Protein AF-A0A2P5CYZ2-F1 (afdb_monomer_lite)

Secondary structure (DSSP, 8-state):
--GGGG-SS---PPPPGGGGHHHHHHHHHHHHHTTTS--------S--S---------TT---TTS--TTHHHHHHHHH----SSHHHHHHHHHHHTTT-

Foldseek 3Di:
DPVVVPDPDDDDDDDPVVVCVVVVVVVVVCVVVPDDDDDPDDPPDPPPPPPPPPVPPPPPPPPPPDCDPCVQLVCCVPPVDADPDPVRRVVSVVVNVVVD

Radius of gyration: 21.6 Å; chains: 1; bounding box: 48×38×39 Å

Structure (mmCIF, N/CA/C/O backbone):
data_AF-A0A2P5CYZ2-F1
#
_entry.id   AF-A0A2P5CYZ2-F1
#
loop_
_atom_site.group_PDB
_atom_site.id
_atom_site.type_symbol
_atom_site.label_atom_id
_atom_site.label_alt_id
_atom_site.label_comp_id
_atom_site.label_asym_id
_atom_site.label_entity_id
_atom_site.label_seq_id
_atom_site.pdbx_PDB_ins_code
_atom_site.Cartn_x
_atom_site.Cartn_y
_atom_site.Cartn_z
_atom_site.occupancy
_atom_site.B_iso_or_equiv
_atom_site.auth_seq_id
_atom_site.auth_comp_id
_atom_site.auth_asym_id
_atom_site.auth_atom_id
_atom_site.pdbx_PDB_model_num
ATOM 1 N N . MET A 1 1 ? 3.279 -15.937 -10.581 1.00 53.25 1 MET A N 1
ATOM 2 C CA . MET A 1 1 ? 2.651 -15.736 -11.910 1.00 53.25 1 MET A CA 1
ATOM 3 C C . MET A 1 1 ? 1.202 -15.231 -11.821 1.00 53.25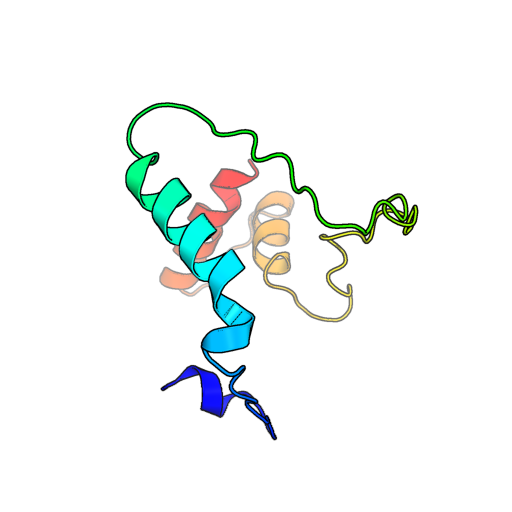 1 MET A C 1
ATOM 5 O O . MET A 1 1 ? 0.559 -15.107 -12.849 1.00 53.25 1 MET A O 1
ATOM 9 N N . GLU A 1 2 ? 0.707 -14.875 -10.629 1.00 57.12 2 GLU A N 1
ATOM 10 C CA . GLU A 1 2 ? -0.708 -14.546 -10.373 1.00 57.12 2 GLU A CA 1
ATOM 11 C C . GLU A 1 2 ? -1.085 -13.097 -10.753 1.00 57.12 2 GLU A C 1
ATOM 13 O O . GLU A 1 2 ? -2.180 -12.842 -11.232 1.00 57.12 2 GLU A O 1
ATOM 18 N N . ALA A 1 3 ? -0.140 -12.150 -10.667 1.00 61.75 3 ALA A N 1
ATOM 19 C CA . ALA A 1 3 ? -0.388 -10.731 -10.959 1.00 61.75 3 ALA A CA 1
ATOM 20 C C . ALA A 1 3 ? -0.676 -10.420 -12.442 1.00 61.75 3 ALA A C 1
ATOM 22 O O . ALA A 1 3 ? -1.296 -9.408 -12.751 1.00 61.75 3 ALA A O 1
ATOM 23 N N . LYS A 1 4 ? -0.252 -11.290 -13.368 1.00 60.75 4 LYS A N 1
ATOM 24 C CA . LYS A 1 4 ? -0.442 -11.091 -14.816 1.00 60.75 4 LYS A CA 1
ATOM 25 C C . LYS A 1 4 ? -1.903 -11.232 -15.250 1.00 60.75 4 LYS A C 1
ATOM 27 O O . LYS A 1 4 ? -2.275 -10.673 -16.271 1.00 60.75 4 LYS A O 1
ATOM 32 N N . ALA A 1 5 ? -2.724 -11.941 -14.473 1.00 67.38 5 ALA A N 1
ATOM 33 C CA . ALA A 1 5 ? -4.126 -12.201 -14.797 1.00 67.38 5 ALA A CA 1
ATOM 34 C C . ALA A 1 5 ? -5.033 -10.962 -14.662 1.00 67.38 5 ALA A C 1
ATOM 36 O O . ALA A 1 5 ? -6.156 -10.971 -15.155 1.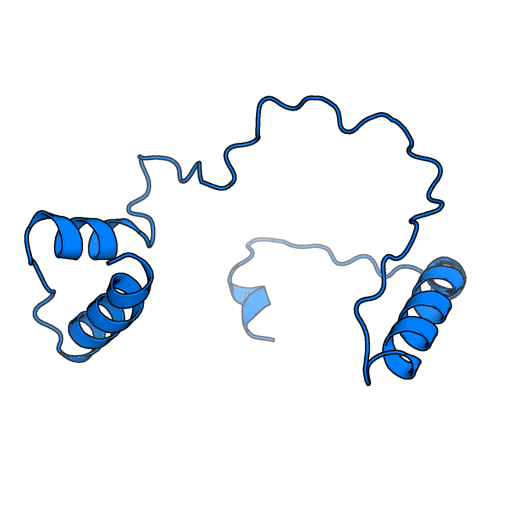00 67.38 5 ALA A O 1
ATOM 37 N N . HIS A 1 6 ? -4.556 -9.901 -14.002 1.00 73.56 6 HIS A N 1
ATOM 38 C CA . HIS A 1 6 ? -5.320 -8.671 -13.779 1.00 73.56 6 HIS A CA 1
ATOM 39 C C . HIS A 1 6 ? -5.095 -7.596 -14.848 1.00 73.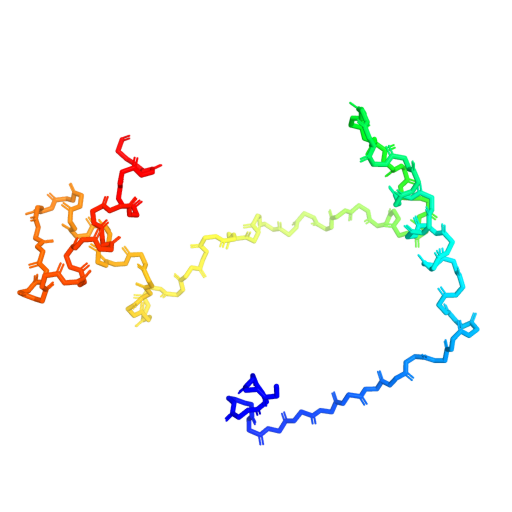56 6 HIS A C 1
ATOM 41 O O . HIS A 1 6 ? -5.807 -6.594 -14.857 1.00 73.56 6 HIS A O 1
ATOM 47 N N . PHE A 1 7 ? -4.129 -7.786 -15.749 1.00 76.25 7 PHE A N 1
ATOM 48 C CA . PHE A 1 7 ? -3.832 -6.833 -16.815 1.00 76.25 7 PHE A CA 1
ATOM 49 C C . PHE A 1 7 ? -4.391 -7.351 -18.141 1.00 76.25 7 PHE A C 1
ATOM 51 O O . PHE A 1 7 ? -4.076 -8.464 -18.552 1.00 76.25 7 PHE A O 1
ATOM 58 N N . GLY A 1 8 ? -5.220 -6.544 -18.815 1.00 82.62 8 GL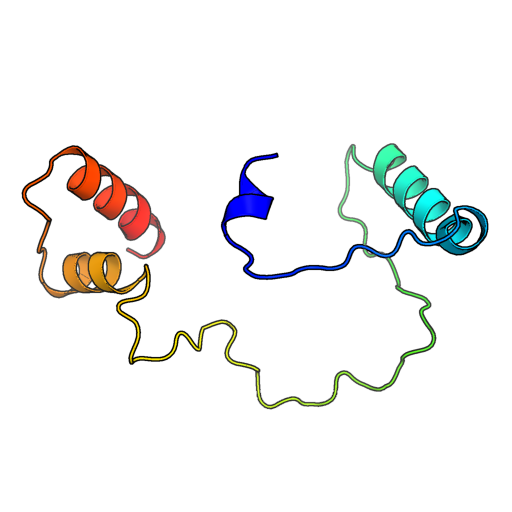Y A N 1
ATOM 59 C CA . GLY A 1 8 ? -5.827 -6.919 -20.100 1.00 82.62 8 GLY A CA 1
ATOM 60 C C . GLY A 1 8 ? -4.803 -7.104 -21.227 1.00 82.62 8 GLY A C 1
ATOM 61 O O . GLY A 1 8 ? -4.925 -8.027 -22.025 1.00 82.62 8 GLY A O 1
ATOM 62 N N . SER A 1 9 ? -3.762 -6.271 -21.258 1.00 82.38 9 SER A N 1
ATOM 63 C CA . SER A 1 9 ? -2.577 -6.432 -22.106 1.00 82.38 9 SER A CA 1
ATOM 64 C C . SER A 1 9 ? -1.385 -5.772 -21.423 1.00 82.38 9 SER A C 1
ATOM 66 O O . SER A 1 9 ? -1.533 -4.694 -20.844 1.00 82.38 9 SER A O 1
ATOM 68 N N . PHE A 1 10 ? -0.212 -6.393 -21.487 1.00 81.19 10 PHE A N 1
ATOM 69 C CA . PHE A 1 10 ? 1.025 -5.805 -20.984 1.00 81.19 10 PHE A CA 1
ATOM 70 C C . PHE A 1 10 ? 2.203 -6.275 -21.835 1.00 81.19 10 PHE A C 1
ATOM 72 O O . PHE A 1 10 ? 2.246 -7.437 -22.237 1.00 81.19 10 PHE A O 1
ATOM 79 N N . ASP A 1 11 ? 3.171 -5.385 -22.025 1.00 83.75 11 ASP A N 1
ATOM 80 C CA . ASP A 1 11 ? 4.455 -5.691 -22.643 1.00 83.75 11 ASP A CA 1
ATOM 81 C C . ASP A 1 11 ? 5.560 -5.537 -21.598 1.00 83.75 11 ASP A C 1
ATOM 83 O O . ASP A 1 11 ? 5.536 -4.631 -20.762 1.00 83.75 11 ASP A O 1
ATOM 87 N N . ILE A 1 12 ? 6.510 -6.471 -21.607 1.00 83.56 12 ILE A N 1
ATOM 88 C CA . ILE A 1 12 ? 7.694 -6.431 -20.748 1.00 83.56 12 ILE A CA 1
ATOM 89 C C . ILE A 1 12 ? 8.898 -6.312 -21.665 1.00 83.56 12 ILE A C 1
ATOM 91 O O . ILE A 1 12 ? 9.227 -7.258 -22.379 1.00 83.56 12 ILE A O 1
ATOM 95 N N . GLU A 1 13 ? 9.576 -5.175 -21.600 1.00 86.00 13 GLU A N 1
ATOM 96 C CA . GLU A 1 13 ? 10.856 -4.987 -22.267 1.00 86.00 13 GLU A CA 1
ATOM 97 C C . GLU A 1 13 ? 11.991 -5.288 -21.292 1.00 86.00 13 GLU A C 1
ATOM 99 O O . GLU A 1 13 ? 12.073 -4.726 -20.197 1.00 86.00 13 GLU A O 1
ATOM 104 N N . GLN A 1 14 ? 12.868 -6.211 -21.682 1.00 82.50 14 GLN A N 1
ATOM 105 C CA . GLN A 1 14 ? 14.059 -6.514 -20.905 1.00 82.50 14 GLN A CA 1
ATOM 106 C C . GLN A 1 14 ? 15.173 -5.543 -21.290 1.00 82.50 14 GLN A C 1
ATOM 108 O O . GLN A 1 14 ? 15.598 -5.495 -22.443 1.00 82.50 14 GLN A O 1
ATOM 113 N N . ILE A 1 15 ? 15.680 -4.805 -20.306 1.00 83.31 15 ILE A N 1
ATOM 114 C CA . ILE A 1 15 ? 16.847 -3.946 -20.496 1.00 83.31 15 ILE A CA 1
ATOM 115 C C . ILE A 1 15 ? 18.099 -4.841 -20.598 1.00 83.31 15 ILE A C 1
ATOM 117 O O . ILE A 1 15 ? 18.285 -5.707 -19.733 1.00 83.31 15 ILE A O 1
ATOM 121 N N . PRO A 1 16 ? 18.962 -4.660 -21.620 1.00 88.56 16 PRO A N 1
ATOM 122 C CA . PRO A 1 16 ? 20.235 -5.368 -21.718 1.00 88.56 16 PRO A CA 1
ATOM 123 C C . PRO A 1 16 ? 21.080 -5.190 -20.457 1.00 88.56 16 PRO A C 1
ATOM 125 O O . PRO A 1 16 ? 21.139 -4.105 -19.871 1.00 88.56 16 PRO A O 1
ATOM 128 N N . LYS A 1 17 ? 21.765 -6.254 -20.038 1.00 79.50 17 LYS A N 1
ATOM 129 C CA . LYS A 1 17 ? 22.501 -6.278 -18.767 1.00 79.50 17 LYS A CA 1
ATOM 130 C C . LYS A 1 17 ? 23.616 -5.232 -18.726 1.00 79.50 17 LYS A C 1
ATOM 132 O O . LYS A 1 17 ? 23.876 -4.647 -17.679 1.00 79.50 17 LYS A O 1
ATOM 137 N N . GLU A 1 18 ? 24.224 -4.960 -19.873 1.00 86.88 18 GLU A N 1
ATOM 138 C CA . GLU A 1 18 ? 25.278 -3.963 -20.059 1.00 86.88 18 GLU A CA 1
ATOM 139 C C . GLU A 1 18 ? 24.785 -2.556 -19.692 1.00 86.88 18 GLU A C 1
ATOM 141 O O . GLU A 1 18 ? 25.532 -1.760 -19.129 1.00 86.88 18 GLU A O 1
ATOM 146 N N . MET A 1 19 ? 23.502 -2.263 -19.934 1.00 84.31 19 MET A N 1
ATOM 147 C CA . MET A 1 19 ? 22.887 -0.984 -19.566 1.00 84.31 19 MET A CA 1
ATOM 148 C C . MET A 1 19 ? 22.526 -0.907 -18.077 1.00 84.31 19 MET A C 1
ATOM 150 O O . MET A 1 19 ? 22.370 0.193 -17.548 1.00 84.31 19 MET A O 1
ATOM 154 N N . ASN A 1 20 ? 22.429 -2.048 -17.386 1.00 85.00 20 ASN A N 1
ATOM 155 C CA . ASN A 1 20 ? 22.085 -2.110 -15.964 1.00 85.00 20 ASN A CA 1
ATOM 156 C C . ASN A 1 20 ? 23.307 -2.133 -15.032 1.00 85.00 20 ASN A C 1
ATOM 158 O O . ASN A 1 20 ? 23.145 -2.162 -13.814 1.00 85.00 20 ASN A O 1
ATOM 162 N N . GLN A 1 21 ? 24.532 -2.098 -15.570 1.00 86.50 21 GLN A N 1
ATOM 163 C CA . GLN A 1 21 ? 25.757 -2.273 -14.783 1.00 86.50 21 GLN A CA 1
ATOM 164 C C . GLN A 1 21 ? 25.860 -1.299 -13.596 1.00 86.50 21 GLN A C 1
ATOM 166 O O . GLN A 1 21 ? 26.156 -1.721 -12.481 1.00 86.50 21 GLN A O 1
ATOM 171 N N . LYS A 1 22 ? 25.562 -0.010 -13.808 1.00 83.00 22 LYS A N 1
ATOM 172 C CA . LYS A 1 22 ? 25.610 1.010 -12.744 1.00 83.00 22 LYS A CA 1
ATOM 173 C C . LYS A 1 22 ? 24.610 0.725 -11.621 1.00 83.00 22 LYS A C 1
ATOM 175 O O . LYS A 1 22 ? 24.932 0.879 -10.446 1.00 83.00 22 LYS A O 1
ATOM 180 N N . ALA A 1 23 ? 23.399 0.306 -11.985 1.00 84.31 23 ALA A N 1
ATOM 181 C CA . ALA A 1 23 ? 22.364 -0.038 -11.018 1.00 84.31 23 ALA A CA 1
ATOM 182 C C . ALA A 1 23 ? 22.729 -1.315 -10.243 1.00 84.31 23 ALA A C 1
ATOM 184 O O . ALA A 1 23 ? 22.533 -1.366 -9.032 1.00 84.31 23 ALA A O 1
ATOM 185 N N . ASP A 1 24 ? 23.323 -2.308 -10.910 1.00 83.50 24 ASP A N 1
ATOM 186 C CA . ASP A 1 24 ? 23.809 -3.538 -10.275 1.00 83.50 24 ASP A CA 1
ATOM 187 C C . ASP A 1 24 ? 24.956 -3.264 -9.285 1.00 83.50 24 ASP A C 1
ATOM 189 O O . ASP A 1 24 ? 25.000 -3.856 -8.206 1.00 83.50 24 ASP A O 1
ATOM 193 N N . GLU A 1 25 ? 25.894 -2.378 -9.630 1.00 84.50 25 GLU A N 1
ATOM 194 C CA . GLU A 1 25 ? 26.986 -1.953 -8.740 1.00 84.50 25 GLU A CA 1
ATOM 195 C C . GLU A 1 25 ? 26.451 -1.230 -7.498 1.00 84.50 25 GLU A C 1
ATOM 197 O O . GLU A 1 25 ? 26.871 -1.536 -6.379 1.00 84.50 25 GLU A O 1
ATOM 202 N N . LEU A 1 26 ? 25.465 -0.347 -7.680 1.00 81.25 26 LEU A N 1
ATOM 203 C CA . LEU A 1 26 ? 24.783 0.333 -6.580 1.00 81.25 26 LEU A CA 1
ATOM 204 C C . LEU A 1 26 ? 23.989 -0.642 -5.695 1.00 81.25 26 LEU A C 1
ATOM 206 O O . LEU A 1 26 ? 24.038 -0.565 -4.470 1.00 81.25 26 LEU A O 1
ATOM 210 N N . ALA A 1 27 ? 23.270 -1.592 -6.293 1.00 80.56 27 ALA A N 1
ATOM 211 C CA . ALA A 1 27 ? 22.530 -2.599 -5.538 1.00 80.56 27 ALA A CA 1
ATOM 212 C C . ALA A 1 27 ? 23.474 -3.472 -4.695 1.00 80.56 27 ALA A C 1
ATOM 214 O O . ALA A 1 27 ? 23.171 -3.786 -3.540 1.00 80.56 27 ALA A O 1
ATOM 215 N N . LYS A 1 28 ? 24.643 -3.831 -5.243 1.00 83.94 28 LYS A N 1
ATOM 216 C CA . LYS A 1 28 ? 25.689 -4.552 -4.505 1.00 83.94 28 LYS A CA 1
ATOM 217 C C . LYS A 1 28 ? 26.235 -3.727 -3.345 1.00 83.94 28 LYS A C 1
ATOM 219 O O . LYS A 1 28 ? 26.344 -4.270 -2.249 1.00 83.94 28 LYS A O 1
ATOM 224 N N . SER A 1 29 ? 26.548 -2.444 -3.548 1.00 75.06 29 SER A N 1
ATOM 225 C CA . SER A 1 29 ? 27.072 -1.594 -2.470 1.00 75.06 29 SER A CA 1
ATOM 226 C C . SER A 1 29 ? 26.052 -1.417 -1.341 1.00 75.06 29 SER A C 1
ATOM 228 O O . SER A 1 29 ? 26.402 -1.601 -0.176 1.00 75.06 29 SER A O 1
ATOM 230 N N . ALA A 1 30 ? 24.779 -1.191 -1.676 1.00 71.00 30 ALA A N 1
ATOM 231 C CA . ALA A 1 30 ? 23.693 -1.111 -0.700 1.00 71.00 30 ALA A CA 1
ATOM 232 C C . ALA A 1 30 ? 23.481 -2.434 0.058 1.00 71.00 30 ALA A C 1
ATOM 234 O O . ALA A 1 30 ? 23.264 -2.430 1.268 1.00 71.00 30 ALA A O 1
ATOM 235 N N . SER A 1 31 ? 23.595 -3.574 -0.632 1.00 69.62 31 SER A N 1
ATOM 236 C CA . SER A 1 31 ? 23.452 -4.898 -0.009 1.00 69.62 31 SER A CA 1
ATOM 237 C C . SER A 1 31 ? 24.589 -5.213 0.965 1.00 69.62 31 SER A C 1
ATOM 239 O O . SER A 1 31 ? 24.365 -5.868 1.978 1.00 69.62 31 SER A O 1
ATOM 241 N N . ILE A 1 32 ? 25.807 -4.750 0.671 1.00 68.00 32 ILE A N 1
ATOM 242 C CA . ILE A 1 32 ? 26.980 -4.938 1.537 1.00 68.00 32 ILE A CA 1
ATOM 243 C C . ILE A 1 32 ? 26.924 -3.997 2.752 1.00 68.00 32 ILE A C 1
ATOM 245 O O . ILE A 1 32 ? 27.370 -4.370 3.832 1.00 68.00 32 ILE A O 1
ATOM 249 N N . TRP A 1 33 ? 26.359 -2.797 2.594 1.00 60.03 33 TRP A N 1
ATOM 250 C CA . TRP A 1 33 ? 26.282 -1.776 3.647 1.00 60.03 33 TRP A CA 1
ATOM 251 C C . TRP A 1 33 ? 25.094 -1.952 4.616 1.00 60.03 33 TRP A C 1
ATOM 253 O O . TRP A 1 33 ? 25.035 -1.317 5.669 1.00 60.03 33 TRP A O 1
ATOM 263 N N . GLY A 1 34 ? 24.144 -2.830 4.289 1.00 56.28 34 GLY A N 1
ATOM 264 C CA . GLY A 1 34 ? 22.881 -3.019 5.006 1.00 56.28 34 GLY A CA 1
ATOM 265 C C . GLY A 1 34 ? 22.956 -3.693 6.382 1.00 56.28 34 GLY A C 1
ATOM 266 O O . GLY A 1 34 ? 22.071 -4.490 6.687 1.00 56.28 34 GLY A O 1
ATOM 267 N N . THR A 1 35 ? 23.959 -3.404 7.219 1.00 56.12 35 THR A N 1
ATOM 268 C CA . THR A 1 35 ? 23.999 -3.946 8.590 1.00 56.12 35 THR A CA 1
ATOM 269 C C . THR A 1 35 ? 23.956 -2.944 9.731 1.00 56.12 35 THR A C 1
ATOM 271 O O . THR A 1 35 ? 23.627 -3.402 10.820 1.00 56.12 35 THR A O 1
ATOM 274 N N . THR A 1 36 ? 24.200 -1.636 9.571 1.00 53.03 36 THR A N 1
ATOM 275 C CA . THR A 1 36 ? 24.156 -0.770 10.774 1.00 53.03 36 THR A CA 1
ATOM 276 C C . THR A 1 36 ? 23.632 0.653 10.639 1.00 53.03 36 THR A C 1
ATOM 278 O O . THR A 1 36 ? 22.988 1.082 11.582 1.00 53.03 36 THR A O 1
ATOM 281 N N . GLU A 1 37 ? 23.814 1.412 9.557 1.00 54.97 37 GLU A N 1
ATOM 282 C CA . GLU A 1 37 ? 23.525 2.858 9.649 1.00 54.97 37 GLU A CA 1
ATOM 283 C C . GLU A 1 37 ? 22.898 3.428 8.368 1.00 54.97 37 GLU A C 1
ATOM 285 O O . GLU A 1 37 ? 23.344 3.133 7.254 1.00 54.97 37 GLU A O 1
ATOM 290 N N . HIS A 1 38 ? 21.857 4.251 8.557 1.00 55.12 38 HIS A N 1
ATOM 291 C CA . HIS A 1 38 ? 21.142 5.017 7.531 1.00 55.12 38 HIS A CA 1
ATOM 292 C C . HIS A 1 38 ? 22.094 5.560 6.454 1.00 55.12 38 HIS A C 1
ATOM 294 O O . HIS A 1 38 ? 23.017 6.315 6.748 1.00 55.12 38 HIS A O 1
ATOM 300 N N . THR A 1 39 ? 21.861 5.190 5.194 1.00 53.84 39 THR A N 1
ATOM 301 C CA . THR A 1 39 ? 22.670 5.659 4.062 1.00 53.84 39 THR A CA 1
ATOM 302 C C . THR A 1 39 ? 21.932 6.770 3.325 1.00 53.84 39 THR A C 1
ATOM 304 O O . THR A 1 39 ? 20.947 6.516 2.632 1.00 53.84 39 THR A O 1
ATOM 307 N N . GLU A 1 40 ? 22.413 8.004 3.448 1.00 54.59 40 GLU A N 1
ATOM 308 C CA . GLU A 1 40 ? 22.083 9.074 2.506 1.00 54.59 40 GLU A CA 1
ATOM 309 C C . GLU A 1 40 ? 22.857 8.815 1.208 1.00 54.59 40 GLU A C 1
ATOM 311 O O . GLU A 1 40 ? 24.049 9.096 1.099 1.00 54.59 40 GLU A O 1
ATOM 316 N N . ILE A 1 41 ? 22.196 8.203 0.225 1.00 56.56 41 ILE A N 1
ATOM 317 C CA . ILE A 1 41 ? 22.788 7.979 -1.095 1.00 56.56 41 ILE A CA 1
ATOM 318 C C . ILE A 1 41 ? 22.544 9.243 -1.922 1.00 56.56 41 ILE A C 1
ATOM 320 O O . ILE A 1 41 ? 21.422 9.504 -2.358 1.00 56.56 41 ILE A O 1
ATOM 324 N N . LEU A 1 42 ? 23.599 10.035 -2.130 1.00 52.06 42 LEU A N 1
ATOM 325 C CA . LEU A 1 42 ? 23.582 11.166 -3.052 1.00 52.06 42 LEU A CA 1
ATOM 326 C C . LEU A 1 42 ? 23.400 10.622 -4.476 1.00 52.06 42 LEU A C 1
ATOM 328 O O . LEU A 1 42 ? 24.318 10.056 -5.067 1.00 52.06 42 LEU A O 1
ATOM 332 N N . LEU A 1 43 ? 22.189 10.756 -5.014 1.00 53.34 43 LEU A N 1
ATOM 333 C CA . LEU A 1 43 ? 21.878 10.383 -6.387 1.00 53.34 43 LEU A CA 1
ATOM 334 C C . LEU A 1 43 ? 22.548 11.393 -7.327 1.00 53.34 43 LEU A C 1
ATOM 336 O O . LEU A 1 43 ? 21.959 12.416 -7.668 1.00 53.34 43 LEU A O 1
ATOM 340 N N . GLU A 1 44 ? 23.773 11.108 -7.766 1.00 50.78 44 GLU A N 1
ATOM 341 C CA . GLU A 1 44 ? 24.430 11.835 -8.859 1.00 50.78 44 GLU A CA 1
ATOM 342 C C . GLU A 1 44 ? 23.829 11.382 -10.203 1.00 50.78 44 GLU A C 1
ATOM 344 O O . GLU A 1 4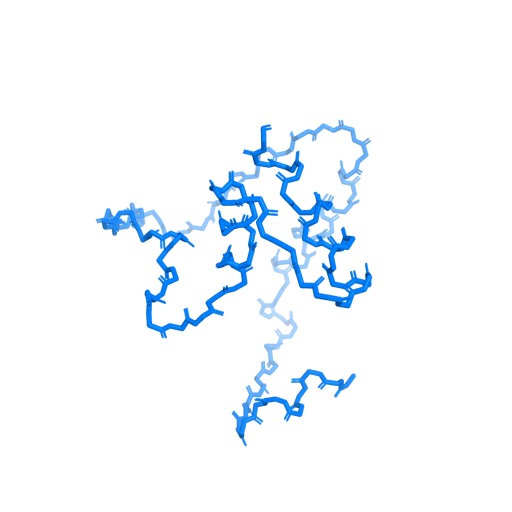4 ? 24.469 10.811 -11.082 1.00 50.78 44 GLU A O 1
ATOM 349 N N . GLY A 1 45 ? 22.514 11.557 -10.318 1.00 47.78 45 GLY A N 1
ATOM 350 C CA . GLY A 1 45 ? 21.790 11.496 -11.567 1.00 47.78 45 GLY A CA 1
ATOM 351 C C . GLY A 1 45 ? 21.649 12.922 -12.055 1.00 47.78 45 GLY A C 1
ATOM 352 O O . GLY A 1 45 ? 21.011 13.741 -11.397 1.00 47.78 45 GLY A O 1
ATOM 353 N N . GLU A 1 46 ? 22.241 13.210 -13.203 1.00 46.69 46 GLU A N 1
ATOM 354 C CA . GLU A 1 46 ? 21.982 14.378 -14.036 1.00 46.69 46 GLU A CA 1
ATOM 355 C C . GLU A 1 46 ? 20.484 14.451 -14.400 1.00 46.69 46 GLU A C 1
ATOM 357 O O . GLU A 1 46 ? 20.036 14.111 -15.488 1.00 46.69 46 GLU A O 1
ATOM 362 N N . ASN A 1 47 ? 19.674 14.833 -13.421 1.00 48.25 47 ASN A N 1
ATOM 363 C CA . ASN A 1 47 ? 18.313 15.319 -13.532 1.00 48.25 47 ASN A CA 1
ATOM 364 C C . ASN A 1 47 ? 18.044 16.198 -12.306 1.00 48.25 47 ASN A C 1
ATOM 366 O O . ASN A 1 47 ? 17.060 16.051 -11.592 1.00 48.25 47 ASN A O 1
ATOM 370 N N . THR A 1 48 ? 18.926 17.173 -12.089 1.00 45.41 48 THR A N 1
ATOM 371 C CA . THR A 1 48 ? 18.641 18.380 -11.304 1.00 45.41 48 THR A CA 1
ATOM 372 C C . THR A 1 48 ? 17.708 19.320 -12.072 1.00 45.41 48 THR A C 1
ATOM 374 O O . THR A 1 48 ? 17.750 20.541 -11.911 1.00 45.41 48 THR A O 1
ATOM 377 N N . ARG A 1 49 ? 16.769 18.785 -12.866 1.00 46.22 49 ARG A N 1
ATOM 378 C CA . ARG A 1 49 ? 15.485 19.466 -12.940 1.00 46.22 49 ARG A CA 1
ATOM 379 C C . ARG A 1 49 ? 14.933 19.300 -11.541 1.00 46.22 49 ARG A C 1
ATOM 381 O O . ARG A 1 49 ? 14.494 18.213 -11.178 1.00 46.22 49 ARG A O 1
ATOM 388 N N . ARG A 1 50 ? 15.062 20.376 -10.752 1.00 46.81 50 ARG A N 1
ATOM 389 C CA . ARG A 1 50 ? 14.240 20.675 -9.572 1.00 46.81 50 ARG A CA 1
ATOM 390 C C . ARG A 1 50 ? 12.970 19.837 -9.707 1.00 46.81 50 ARG A C 1
ATOM 392 O O . ARG A 1 50 ? 12.375 19.981 -10.785 1.00 46.81 50 ARG A O 1
ATOM 399 N N . PRO A 1 51 ? 12.594 18.959 -8.747 1.00 48.12 51 PRO A N 1
ATOM 400 C CA . PRO A 1 51 ? 11.304 18.294 -8.835 1.00 48.12 51 PRO A CA 1
ATOM 401 C C . PRO A 1 51 ? 10.352 19.407 -9.211 1.00 48.12 51 PRO A C 1
ATOM 403 O O . PRO A 1 51 ? 10.337 20.433 -8.519 1.00 48.12 51 PRO A O 1
ATOM 406 N N . LEU A 1 52 ? 9.744 19.305 -10.402 1.00 46.78 52 LEU A N 1
ATOM 407 C CA . LEU A 1 52 ? 8.744 20.274 -10.812 1.00 46.78 52 LEU A CA 1
ATOM 408 C C . LEU A 1 52 ? 7.893 20.418 -9.560 1.00 46.78 52 LEU A C 1
ATOM 410 O O . LEU A 1 52 ? 7.589 19.389 -8.952 1.00 46.78 52 LEU A O 1
ATOM 414 N N . GLU A 1 53 ? 7.645 21.641 -9.095 1.00 53.47 53 GLU A N 1
ATOM 415 C CA . GLU A 1 53 ? 6.679 21.868 -8.026 1.00 53.47 53 GLU A CA 1
ATOM 416 C C . GLU A 1 53 ? 5.321 21.437 -8.592 1.00 53.47 53 GLU A C 1
ATOM 418 O O . GLU A 1 53 ? 4.473 22.234 -8.974 1.00 53.47 53 GLU A O 1
ATOM 423 N N . THR A 1 54 ? 5.161 20.129 -8.776 1.00 50.84 54 THR A N 1
ATOM 424 C CA . THR A 1 54 ? 3.939 19.435 -9.055 1.00 50.84 54 THR A CA 1
ATOM 425 C C . THR A 1 54 ? 3.156 19.737 -7.803 1.00 50.84 54 THR A C 1
ATOM 427 O O . THR A 1 54 ? 3.619 19.332 -6.726 1.00 50.84 54 THR A O 1
ATOM 430 N N . PRO A 1 55 ? 2.062 20.514 -7.900 1.00 50.41 55 PRO A N 1
ATOM 431 C CA . PRO A 1 55 ? 1.263 20.854 -6.736 1.00 50.41 55 PRO A CA 1
ATOM 432 C C . PRO A 1 55 ? 0.987 19.536 -6.052 1.00 50.41 55 PRO A C 1
ATOM 434 O O . PRO A 1 55 ? 0.453 18.654 -6.731 1.00 50.41 55 PRO A O 1
ATOM 437 N N . ALA A 1 56 ? 1.509 19.407 -4.820 1.00 52.72 56 ALA A N 1
ATOM 438 C CA . ALA A 1 56 ? 1.703 18.162 -4.090 1.00 52.72 56 ALA A CA 1
ATOM 439 C C . ALA A 1 56 ? 0.747 17.124 -4.644 1.00 52.72 56 ALA A C 1
ATOM 441 O O . ALA A 1 56 ? -0.447 17.216 -4.350 1.00 52.72 56 ALA A O 1
ATOM 442 N N . HIS A 1 57 ? 1.226 16.262 -5.560 1.00 49.03 57 HIS A N 1
ATOM 443 C CA . HIS A 1 57 ? 0.385 15.194 -6.073 1.00 49.03 57 HIS A CA 1
ATOM 444 C C . HIS A 1 57 ? -0.085 14.514 -4.817 1.00 49.03 57 HIS A C 1
ATOM 446 O O . HIS A 1 57 ? 0.735 14.006 -4.052 1.00 49.03 57 HIS A O 1
ATOM 452 N N . HIS A 1 58 ? -1.365 14.702 -4.513 1.00 48.81 58 HIS A N 1
ATOM 453 C CA . HIS A 1 58 ? -1.920 14.254 -3.268 1.00 48.81 58 HIS A CA 1
ATOM 454 C C . HIS A 1 58 ? -1.755 12.749 -3.405 1.00 48.81 58 HIS A C 1
ATOM 456 O O . HIS A 1 58 ? -2.480 12.108 -4.154 1.00 48.81 58 HIS A O 1
ATOM 462 N N . VAL A 1 59 ? -0.736 12.178 -2.763 1.00 53.16 59 VAL A N 1
ATOM 463 C CA . VAL A 1 59 ? -0.522 10.725 -2.757 1.00 53.16 59 VAL A CA 1
ATOM 464 C C . VAL A 1 59 ? -1.742 10.053 -2.092 1.00 53.16 59 VAL A C 1
ATOM 466 O O . VAL A 1 59 ? -1.973 8.860 -2.231 1.00 53.16 59 VAL A O 1
ATOM 469 N N . PHE A 1 60 ? -2.578 10.872 -1.442 1.00 52.66 60 PHE A N 1
ATOM 470 C CA . PHE A 1 60 ? -3.894 10.598 -0.888 1.00 52.66 60 PHE A CA 1
ATOM 471 C C . PHE A 1 60 ? -5.085 10.920 -1.811 1.00 52.66 60 PHE A C 1
ATOM 473 O O . PHE A 1 60 ? -6.221 10.853 -1.348 1.00 52.66 60 PHE A O 1
ATOM 480 N N . ALA A 1 61 ? -4.888 11.273 -3.086 1.00 50.38 61 ALA A N 1
ATOM 481 C CA . ALA A 1 61 ? -5.984 11.409 -4.047 1.00 50.38 61 ALA A CA 1
ATOM 482 C C . ALA A 1 61 ? -6.480 10.015 -4.453 1.00 50.38 61 ALA A C 1
ATOM 484 O O . ALA A 1 61 ? -6.274 9.553 -5.570 1.00 50.38 61 ALA A O 1
ATOM 485 N N . THR A 1 62 ? -7.139 9.319 -3.530 1.00 52.50 62 THR A N 1
ATOM 486 C CA . THR A 1 62 ? -8.125 8.328 -3.945 1.00 52.50 62 THR A CA 1
ATOM 487 C C . THR A 1 62 ? -9.295 9.103 -4.521 1.00 52.50 62 THR A C 1
ATOM 489 O O . THR A 1 62 ? -9.893 9.912 -3.806 1.00 52.50 62 THR A O 1
ATOM 492 N N . ASP A 1 63 ? -9.603 8.882 -5.797 1.00 54.78 63 ASP A N 1
ATOM 493 C CA . ASP A 1 63 ? -10.832 9.383 -6.398 1.00 54.78 63 ASP A CA 1
ATOM 494 C C . ASP A 1 63 ? -12.000 9.062 -5.464 1.00 54.78 63 ASP A C 1
ATOM 496 O O . ASP A 1 63 ? -12.266 7.905 -5.147 1.00 54.78 63 ASP A O 1
ATOM 500 N N . SER A 1 64 ? -12.705 10.102 -5.013 1.00 54.41 64 SER A N 1
ATOM 501 C CA . SER A 1 64 ? -13.861 9.998 -4.103 1.00 54.41 64 SER A CA 1
ATOM 502 C C . SER A 1 64 ? -15.002 9.120 -4.641 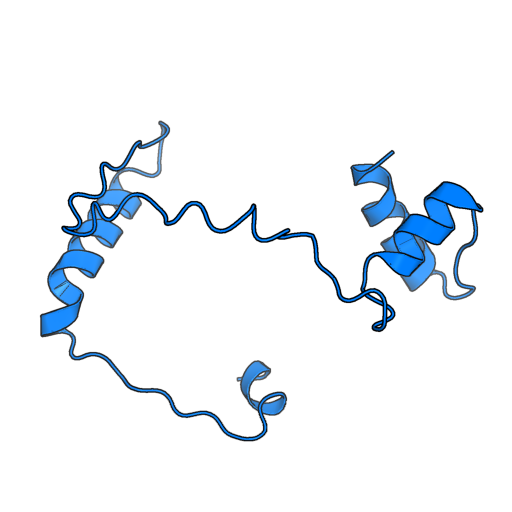1.00 54.41 64 SER A C 1
ATOM 504 O O . SER A 1 64 ? -15.974 8.855 -3.934 1.00 54.41 64 SER A O 1
ATOM 506 N N . LYS A 1 65 ? -14.892 8.703 -5.906 1.00 55.59 65 LYS A N 1
ATOM 507 C CA . LYS A 1 65 ? -15.873 7.932 -6.656 1.00 55.59 65 LYS A CA 1
ATOM 508 C C . LYS A 1 65 ? -15.697 6.422 -6.523 1.00 55.59 65 LYS A C 1
ATOM 510 O O . LYS A 1 65 ? -16.697 5.718 -6.622 1.00 55.59 65 LYS A O 1
ATOM 515 N N . ASP A 1 66 ? -14.481 5.942 -6.271 1.00 54.56 66 ASP A N 1
ATOM 516 C CA . ASP A 1 66 ? -14.272 4.540 -5.929 1.00 54.56 66 ASP A CA 1
ATOM 517 C C . ASP A 1 66 ? -14.455 4.371 -4.425 1.00 54.56 66 ASP A C 1
ATOM 519 O O . ASP A 1 66 ? -13.961 5.166 -3.621 1.00 54.56 66 ASP A O 1
ATOM 523 N N . GLU A 1 67 ? -15.170 3.322 -4.020 1.00 62.78 67 GLU A N 1
ATOM 524 C CA . GLU A 1 67 ? -15.238 2.898 -2.622 1.00 62.78 67 GLU A CA 1
ATOM 525 C C . GLU A 1 67 ? -13.866 2.348 -2.199 1.00 62.78 67 GLU A C 1
ATOM 527 O O . GLU A 1 67 ? -13.670 1.147 -2.019 1.00 62.78 67 GLU A O 1
ATOM 532 N N . GLY A 1 68 ? -12.875 3.235 -2.112 1.00 71.75 68 GLY A N 1
ATOM 533 C CA . GLY A 1 68 ? -11.496 2.892 -1.836 1.00 71.75 68 GLY A CA 1
ATOM 534 C C . GLY A 1 68 ? -11.361 2.188 -0.493 1.00 71.75 68 GLY A C 1
ATOM 535 O O . GLY A 1 68 ? -12.195 2.312 0.409 1.00 71.75 68 GLY A O 1
ATOM 536 N N . TRP A 1 69 ? -10.248 1.478 -0.333 1.00 78.25 69 TRP A N 1
ATOM 537 C CA . TRP A 1 69 ? -9.923 0.691 0.859 1.00 78.25 69 TRP A CA 1
ATOM 538 C C . TRP A 1 69 ? -10.027 1.469 2.189 1.00 78.25 69 TRP A C 1
ATOM 540 O O . TRP A 1 69 ? -10.161 0.848 3.244 1.00 78.25 69 TRP A O 1
ATOM 550 N N . MET A 1 70 ? -9.982 2.807 2.151 1.00 82.06 70 MET A N 1
ATOM 551 C CA . MET A 1 70 ? -10.128 3.689 3.313 1.00 82.06 70 MET A CA 1
ATOM 552 C C . MET A 1 70 ? -11.563 3.792 3.831 1.00 82.06 70 MET A C 1
ATOM 554 O O . MET A 1 70 ? -11.750 3.905 5.039 1.00 82.06 70 MET A O 1
ATOM 558 N N . ARG A 1 71 ? -12.585 3.710 2.967 1.00 84.69 71 ARG A N 1
ATOM 559 C CA . ARG A 1 71 ? -13.987 3.935 3.360 1.00 84.69 71 ARG A CA 1
ATOM 560 C C . ARG A 1 71 ? -14.444 3.085 4.557 1.00 84.69 71 ARG A C 1
ATOM 562 O O . ARG A 1 71 ? -14.983 3.669 5.498 1.00 84.69 71 ARG A O 1
ATOM 569 N N . PRO A 1 72 ? -14.208 1.757 4.601 1.00 86.75 72 PRO A N 1
ATOM 570 C CA . PRO A 1 72 ? -14.589 0.955 5.765 1.00 86.75 72 PRO A CA 1
ATOM 571 C C . PRO A 1 72 ? -13.814 1.322 7.041 1.00 86.75 72 PRO A C 1
ATOM 573 O O . PRO A 1 72 ? -14.350 1.181 8.136 1.00 86.75 72 PRO A O 1
ATOM 576 N N . ILE A 1 73 ? -12.578 1.818 6.919 1.00 88.69 73 ILE A N 1
ATOM 577 C CA . ILE A 1 73 ? -11.766 2.268 8.060 1.00 88.69 73 ILE A CA 1
ATOM 578 C C . ILE A 1 73 ? -12.325 3.588 8.599 1.00 88.69 73 ILE A C 1
ATOM 580 O O . ILE A 1 73 ? -12.586 3.702 9.794 1.00 88.69 73 ILE A O 1
ATOM 584 N N . THR A 1 74 ? -12.577 4.561 7.719 1.00 87.25 74 THR A N 1
ATOM 585 C CA . THR A 1 74 ? -13.150 5.862 8.088 1.00 87.25 74 THR A CA 1
ATOM 586 C C . THR A 1 74 ? -14.543 5.707 8.694 1.00 87.25 74 THR A C 1
ATOM 588 O O . THR A 1 74 ? -14.836 6.321 9.715 1.00 87.25 74 THR A O 1
ATOM 591 N N . GLN A 1 75 ? -15.394 4.850 8.121 1.00 88.50 75 GLN A N 1
ATOM 592 C CA . GLN A 1 75 ? -16.731 4.599 8.658 1.00 88.50 75 GLN A CA 1
ATOM 593 C C . GLN A 1 75 ? -16.669 3.981 10.061 1.00 88.50 75 GLN A C 1
ATOM 595 O O . GLN A 1 75 ? -17.428 4.397 10.938 1.00 88.50 75 GLN A O 1
ATOM 600 N N . TYR A 1 76 ? -15.749 3.045 10.301 1.00 91.31 76 TYR A N 1
ATOM 601 C CA . TYR A 1 76 ? -15.539 2.484 11.634 1.00 91.31 76 TYR A CA 1
ATOM 602 C C . TYR A 1 76 ? -15.056 3.541 12.639 1.00 91.31 76 TYR A C 1
ATOM 604 O O . TYR A 1 76 ? -15.597 3.614 13.738 1.00 91.31 76 TYR A O 1
ATOM 612 N N . LEU A 1 77 ? -14.104 4.401 12.262 1.00 89.00 77 LEU A N 1
ATOM 613 C CA . LEU A 1 77 ? -13.591 5.459 13.143 1.00 89.00 77 LEU A CA 1
ATOM 614 C C . LEU A 1 77 ? -14.646 6.532 13.472 1.00 89.00 77 LEU A C 1
ATOM 616 O O . LEU A 1 77 ? -14.692 7.010 14.600 1.00 89.00 77 LEU A O 1
ATOM 620 N N . VAL A 1 78 ? -15.500 6.898 12.509 1.00 90.56 78 VAL A N 1
ATOM 621 C CA . VAL A 1 78 ? -16.515 7.958 12.677 1.00 90.56 78 VAL A CA 1
ATOM 622 C C . VAL A 1 78 ? -17.797 7.441 13.332 1.00 90.56 78 VAL A C 1
ATOM 624 O O . VAL A 1 78 ? -18.373 8.110 14.184 1.00 90.56 78 VAL A O 1
ATOM 627 N N . SER A 1 79 ? -18.282 6.274 12.904 1.00 88.06 79 SER A N 1
ATOM 628 C CA . SER A 1 79 ? -19.619 5.766 13.256 1.00 88.06 79 SER A CA 1
ATOM 629 C C . SER A 1 79 ? -19.606 4.454 14.042 1.00 88.06 79 SER A C 1
ATOM 631 O O . SER A 1 79 ? -20.667 3.951 14.399 1.00 88.06 79 SER A O 1
ATOM 633 N N . GLY A 1 80 ? -18.430 3.869 14.301 1.00 87.00 80 GLY A N 1
ATOM 634 C CA . GLY A 1 80 ? -18.295 2.592 15.010 1.00 87.00 80 GLY A CA 1
ATOM 635 C C . GLY A 1 80 ? -18.797 1.376 14.226 1.00 87.00 80 GLY A C 1
ATOM 636 O O . GLY A 1 80 ? -18.849 0.274 14.768 1.00 87.00 80 GLY A O 1
ATOM 637 N N . ASN A 1 81 ? -19.182 1.553 12.959 1.00 85.81 81 ASN A N 1
ATOM 638 C CA . ASN A 1 81 ? -19.820 0.501 12.179 1.00 85.81 81 ASN A CA 1
ATOM 639 C C . ASN A 1 81 ? -18.807 -0.567 11.738 1.00 85.81 81 ASN A C 1
ATOM 641 O O . ASN A 1 81 ? -17.739 -0.243 11.213 1.00 85.81 81 ASN A O 1
ATOM 645 N N . LEU A 1 82 ? -19.161 -1.842 11.907 1.00 88.06 82 LEU A N 1
ATOM 646 C CA . LEU A 1 82 ? -18.364 -2.991 11.477 1.00 88.06 82 LEU A CA 1
ATOM 647 C C . LEU A 1 82 ? -19.206 -3.921 10.596 1.00 88.06 82 LEU A C 1
ATOM 649 O O . LEU A 1 82 ? -20.406 -4.072 10.824 1.00 88.06 82 LEU A O 1
ATOM 653 N N . PRO A 1 83 ? -18.595 -4.580 9.598 1.00 85.75 83 PRO A N 1
ATOM 654 C CA . PRO A 1 83 ? -19.286 -5.586 8.805 1.00 85.75 83 PRO A CA 1
ATOM 655 C C . PRO A 1 83 ? -19.636 -6.814 9.656 1.00 85.75 83 PRO A C 1
ATOM 657 O O . PRO A 1 83 ? -18.912 -7.166 10.584 1.00 85.75 83 PRO A O 1
ATOM 660 N N . ALA A 1 84 ? -20.719 -7.505 9.287 1.00 87.56 84 ALA A N 1
ATOM 661 C CA . ALA A 1 84 ? -21.194 -8.706 9.984 1.00 87.56 84 ALA A CA 1
ATOM 662 C C . ALA A 1 84 ? -20.218 -9.895 9.908 1.00 87.56 84 ALA A C 1
ATOM 664 O O . ALA A 1 84 ? -20.266 -10.791 10.745 1.00 87.56 84 ALA A O 1
ATOM 665 N N . ASP A 1 85 ? -19.333 -9.906 8.909 1.00 92.44 85 ASP A N 1
ATOM 666 C CA . ASP A 1 85 ? -18.285 -10.913 8.766 1.00 92.44 85 ASP A CA 1
ATOM 667 C C . ASP A 1 85 ? -17.176 -10.696 9.822 1.00 92.44 85 ASP A C 1
ATOM 669 O O . ASP A 1 85 ? -16.472 -9.676 9.765 1.00 92.44 85 ASP A O 1
ATOM 673 N N . PRO A 1 86 ? -16.960 -11.655 10.747 1.00 89.56 86 PRO A N 1
ATOM 674 C CA . PRO A 1 86 ? -15.965 -11.534 11.813 1.00 89.56 86 PRO A CA 1
ATOM 675 C C . PRO A 1 86 ? -14.534 -11.309 11.308 1.00 89.56 86 PRO A C 1
ATOM 677 O O . PRO A 1 86 ? -13.750 -10.599 11.950 1.00 89.56 86 PRO A O 1
ATOM 680 N N . GLN A 1 87 ? -14.177 -11.883 10.154 1.00 89.56 87 GLN A N 1
ATOM 681 C CA . GLN A 1 87 ? -12.833 -11.744 9.584 1.00 89.56 87 GLN A CA 1
ATOM 682 C C . GLN A 1 87 ? -12.606 -10.325 9.060 1.00 89.56 87 GLN A C 1
ATOM 684 O O . GLN A 1 87 ? -11.596 -9.684 9.373 1.00 89.56 87 GLN A O 1
ATOM 689 N N . LYS A 1 88 ? -13.584 -9.782 8.327 1.00 87.06 88 LYS A N 1
ATOM 690 C CA . LYS A 1 88 ? -13.534 -8.397 7.834 1.00 87.06 88 LYS A CA 1
ATOM 691 C C . LYS A 1 88 ? -13.554 -7.394 8.981 1.00 87.06 88 LYS A C 1
ATOM 693 O O . LYS A 1 88 ? -12.784 -6.435 8.949 1.00 87.06 88 LYS A O 1
ATOM 698 N N . ALA A 1 89 ? -14.366 -7.636 10.010 1.00 90.06 89 ALA A N 1
ATOM 699 C CA . ALA A 1 89 ? -14.413 -6.784 11.194 1.00 90.06 89 ALA A CA 1
ATOM 700 C C . ALA A 1 89 ? -13.051 -6.728 11.906 1.00 90.06 89 ALA A C 1
ATOM 702 O O . ALA A 1 89 ? -12.561 -5.647 12.231 1.00 90.06 89 ALA A O 1
ATOM 703 N N . THR A 1 90 ? -12.396 -7.879 12.077 1.00 91.81 90 THR A N 1
ATOM 704 C CA . THR A 1 90 ? -11.057 -7.958 12.685 1.00 91.81 90 THR A CA 1
ATOM 705 C C . THR A 1 90 ? -10.014 -7.212 11.851 1.00 91.81 90 THR A C 1
ATOM 707 O O . THR A 1 90 ? -9.227 -6.434 12.392 1.00 91.81 90 THR A O 1
ATOM 710 N N . SER A 1 91 ? -10.047 -7.381 10.525 1.00 90.19 91 SER A N 1
ATOM 711 C CA . SER A 1 91 ? -9.150 -6.671 9.606 1.00 90.19 91 SER A CA 1
ATOM 712 C C . SER A 1 91 ? -9.307 -5.149 9.699 1.00 90.19 91 SER A C 1
ATOM 714 O O . SER A 1 91 ? -8.310 -4.429 9.770 1.00 90.19 91 SER A O 1
ATOM 716 N N . ILE A 1 92 ? -10.548 -4.651 9.740 1.00 90.56 92 ILE A N 1
ATOM 717 C CA . ILE A 1 92 ? -10.830 -3.213 9.851 1.00 90.56 92 ILE A CA 1
ATOM 718 C C . ILE A 1 92 ? -10.340 -2.669 11.192 1.00 90.56 92 ILE A C 1
ATOM 720 O O . ILE A 1 92 ? -9.671 -1.640 11.198 1.00 90.56 92 ILE A O 1
ATOM 724 N N . ARG A 1 93 ? -10.579 -3.372 12.307 1.00 91.12 93 ARG A N 1
ATOM 725 C CA . ARG A 1 93 ? -10.095 -2.956 13.636 1.00 91.12 93 ARG A CA 1
ATOM 726 C C . ARG A 1 93 ? -8.573 -2.836 13.684 1.00 91.12 93 ARG A C 1
ATOM 728 O O . ARG A 1 93 ? -8.059 -1.836 14.176 1.00 91.12 93 ARG A O 1
ATOM 735 N N . LEU A 1 94 ? -7.858 -3.820 13.135 1.00 92.25 94 LEU A N 1
ATOM 736 C CA . LEU A 1 94 ? -6.393 -3.811 13.101 1.00 92.25 94 LEU A CA 1
ATOM 737 C C . LEU A 1 94 ? -5.845 -2.653 12.257 1.00 92.25 94 LEU A C 1
ATOM 739 O O . LEU A 1 94 ? -4.851 -2.030 12.625 1.00 92.25 94 LEU A O 1
ATOM 743 N N . LYS A 1 95 ? -6.490 -2.358 11.124 1.00 89.38 95 LYS A N 1
ATOM 744 C CA . LYS A 1 95 ? -6.110 -1.229 10.267 1.00 89.38 95 LYS A CA 1
ATOM 745 C C . LYS A 1 95 ? -6.431 0.109 10.930 1.00 89.38 95 LYS A C 1
ATOM 747 O O . LYS A 1 95 ? -5.587 0.996 10.915 1.00 89.38 95 LYS A O 1
ATOM 752 N N . ALA A 1 96 ? -7.610 0.238 11.533 1.00 89.25 96 ALA A N 1
ATOM 753 C CA . ALA A 1 96 ? -8.065 1.450 12.206 1.00 89.25 96 ALA A CA 1
ATOM 754 C C . ALA A 1 96 ? -7.193 1.830 13.410 1.00 89.25 96 ALA A C 1
ATOM 756 O O . ALA A 1 96 ? -6.945 3.011 13.609 1.00 89.25 96 ALA A O 1
ATOM 757 N N . ALA A 1 97 ? -6.656 0.848 14.143 1.00 89.00 97 ALA A N 1
ATOM 758 C CA . ALA A 1 97 ? -5.745 1.079 15.269 1.00 89.00 97 ALA A CA 1
ATOM 759 C C . ALA A 1 97 ? -4.448 1.827 14.895 1.00 89.00 97 ALA A C 1
ATOM 761 O O . ALA A 1 97 ? -3.738 2.304 15.769 1.00 89.00 97 ALA A O 1
ATOM 762 N N . ARG A 1 98 ? -4.113 1.922 13.601 1.00 87.81 98 ARG A N 1
ATOM 763 C CA . ARG A 1 98 ? -2.962 2.701 13.114 1.00 87.81 98 ARG A CA 1
ATOM 764 C C . ARG A 1 98 ? -3.265 4.194 12.958 1.00 87.81 98 ARG A C 1
ATOM 766 O O . ARG A 1 98 ? -2.346 4.966 12.718 1.00 87.81 98 ARG A O 1
ATOM 773 N N . TYR A 1 99 ? -4.542 4.564 13.022 1.00 83.12 99 TYR A N 1
ATOM 774 C CA . TYR A 1 99 ? -5.051 5.911 12.761 1.00 83.12 99 TYR A CA 1
ATOM 775 C C . TYR A 1 99 ? -5.835 6.493 13.946 1.00 83.12 99 TYR A C 1
ATOM 777 O O . TYR A 1 99 ? -6.307 7.623 13.850 1.00 83.12 99 TYR A O 1
ATOM 785 N N . SER A 1 100 ? -6.021 5.708 15.011 1.00 67.44 100 SER A N 1
ATOM 786 C CA . SER A 1 100 ? -6.638 6.119 16.276 1.00 67.44 100 SER A CA 1
ATOM 787 C C . SER A 1 100 ? -5.655 6.836 17.185 1.00 67.44 100 SER A C 1
ATOM 789 O O . SER A 1 100 ? -4.505 6.345 17.251 1.00 67.44 100 SER A O 1
#

pLDDT: mean 71.91, std 16.25, range [45.41, 92.44]

Sequence (100 aa):
MEAKAHFGSFDIEQIPKEMNQKADELAKSASIWGTTEHTEILLEGENTRRPLETPAHHVFATDSKDEGWMRPITQYLVSGNLPADPQKATSIRLKAARYS

Organism: Parasponia andersonii (NCBI:txid3476)